Protein AF-A0A8S0FSQ8-F1 (afdb_monomer_lite)

pLDDT: mean 88.61, std 9.83, range [42.81, 98.69]

Radius of gyration: 20.68 Å; chains: 1; bounding box: 52×41×54 Å

Structure (mmCIF, N/CA/C/O backbone):
data_AF-A0A8S0FSQ8-F1
#
_entry.id   AF-A0A8S0FSQ8-F1
#
loop_
_atom_site.group_PDB
_atom_site.id
_atom_site.type_symbol
_atom_site.label_atom_id
_atom_site.label_alt_id
_atom_site.label_comp_id
_atom_site.label_asym_id
_atom_site.label_entity_id
_atom_site.label_seq_id
_atom_site.pdbx_PDB_ins_code
_atom_site.Cartn_x
_atom_site.Cartn_y
_atom_site.Cartn_z
_atom_site.occupancy
_atom_site.B_iso_or_equiv
_atom_site.auth_seq_id
_atom_site.auth_comp_id
_atom_site.auth_asym_id
_atom_site.auth_atom_id
_atom_site.pdbx_PDB_model_num
ATOM 1 N N . MET A 1 1 ? -12.978 -1.359 13.017 1.00 61.47 1 MET A N 1
ATOM 2 C CA . MET A 1 1 ? -14.209 -1.797 13.705 1.00 61.47 1 MET A CA 1
ATOM 3 C C . MET A 1 1 ? -14.918 -2.802 12.810 1.00 61.47 1 MET A C 1
ATOM 5 O O . MET A 1 1 ? -14.822 -2.648 11.598 1.00 61.47 1 MET A O 1
ATOM 9 N N . ASP A 1 2 ? -15.533 -3.845 13.366 1.00 64.69 2 ASP A N 1
ATOM 10 C CA . ASP A 1 2 ? -16.299 -4.835 12.592 1.00 64.69 2 ASP A CA 1
ATOM 11 C C . ASP A 1 2 ? -17.792 -4.536 12.757 1.00 64.69 2 ASP A C 1
ATOM 13 O O . ASP A 1 2 ? -18.343 -4.745 13.835 1.00 64.69 2 ASP A O 1
ATOM 17 N N . PHE A 1 3 ? -18.435 -4.017 11.708 1.00 67.62 3 PHE A N 1
ATOM 18 C CA . PHE A 1 3 ? -19.840 -3.588 11.748 1.00 67.62 3 PHE A CA 1
ATOM 19 C C . PHE A 1 3 ? -20.826 -4.738 11.987 1.00 67.62 3 PHE A C 1
ATOM 21 O O . PHE A 1 3 ? -21.965 -4.497 12.369 1.00 67.62 3 PHE A O 1
ATOM 28 N N . ARG A 1 4 ? -20.391 -5.994 11.832 1.00 71.56 4 ARG A N 1
ATOM 29 C CA . ARG A 1 4 ? -21.208 -7.178 12.142 1.00 71.56 4 ARG A CA 1
ATOM 30 C C . ARG A 1 4 ? -21.431 -7.382 13.644 1.00 71.56 4 ARG A C 1
ATOM 32 O O . ARG A 1 4 ? -22.202 -8.253 14.020 1.00 71.56 4 ARG A O 1
ATOM 39 N N . LYS A 1 5 ? -20.738 -6.618 14.495 1.00 75.06 5 LYS A N 1
ATOM 40 C CA . LYS A 1 5 ? -20.857 -6.677 15.959 1.00 75.06 5 LYS A CA 1
ATOM 41 C C . LYS A 1 5 ? -21.798 -5.623 16.552 1.00 75.06 5 LYS A C 1
ATOM 43 O O . LYS A 1 5 ? -21.905 -5.565 17.772 1.00 75.06 5 LYS A O 1
ATOM 48 N N . LEU A 1 6 ? -22.437 -4.795 15.721 1.00 82.06 6 LEU A N 1
ATOM 49 C CA . LEU A 1 6 ? -23.385 -3.785 16.193 1.00 82.06 6 LEU A CA 1
ATOM 50 C C . LEU A 1 6 ? -24.597 -4.438 16.863 1.00 82.06 6 LEU A C 1
ATOM 52 O O . LEU A 1 6 ? -25.083 -5.477 16.406 1.00 82.06 6 LEU A O 1
ATOM 56 N N . LYS A 1 7 ? -25.088 -3.818 17.934 1.00 85.50 7 LYS A N 1
ATOM 57 C CA . LYS A 1 7 ? -26.217 -4.311 18.733 1.00 85.50 7 LYS A CA 1
ATOM 58 C C . LYS A 1 7 ? -27.379 -3.322 18.712 1.00 85.50 7 LYS A C 1
ATOM 60 O O . LYS A 1 7 ? -27.218 -2.135 18.438 1.00 85.50 7 LYS A O 1
ATOM 65 N N . LYS A 1 8 ? -28.577 -3.820 19.037 1.00 85.44 8 LYS A N 1
ATOM 66 C CA . LYS A 1 8 ? -29.746 -2.968 19.291 1.00 85.44 8 LYS A CA 1
ATOM 67 C C . LYS A 1 8 ? -29.403 -1.987 20.421 1.00 85.44 8 LYS A C 1
ATOM 69 O O . LYS A 1 8 ? -29.014 -2.428 21.498 1.00 85.44 8 LYS A O 1
ATOM 74 N N . GLY A 1 9 ? -29.559 -0.688 20.162 1.00 85.38 9 GLY A N 1
ATOM 75 C CA . GLY A 1 9 ? -29.204 0.388 21.096 1.00 85.38 9 GLY A CA 1
ATOM 76 C C . GLY A 1 9 ? -27.879 1.092 20.791 1.00 85.38 9 GLY A C 1
ATOM 77 O O . GLY A 1 9 ? -27.610 2.125 21.395 1.00 85.38 9 GLY A O 1
ATOM 78 N N . ASP A 1 10 ? -27.078 0.593 19.844 1.00 91.50 10 ASP A N 1
ATOM 79 C CA . ASP A 1 10 ? -25.953 1.366 19.313 1.00 91.50 10 ASP A CA 1
ATOM 80 C C . ASP A 1 10 ? -26.479 2.575 18.519 1.00 91.50 10 ASP A C 1
ATOM 82 O O . ASP A 1 10 ? -27.411 2.458 17.719 1.00 91.50 10 ASP A O 1
ATOM 86 N N . GLU A 1 11 ? -25.864 3.741 18.716 1.00 93.44 11 GLU A N 1
ATOM 87 C CA . GLU A 1 11 ? -26.285 5.002 18.097 1.00 93.44 11 GLU A CA 1
ATOM 88 C C . GLU A 1 11 ? -25.230 5.499 17.118 1.00 93.44 11 GLU A C 1
ATOM 90 O O . GLU A 1 11 ? -24.033 5.445 17.401 1.00 93.44 11 GLU A O 1
ATOM 95 N N . PHE A 1 12 ? -25.643 6.079 15.995 1.00 92.62 12 PHE A N 1
ATOM 96 C CA . PHE A 1 12 ? -24.716 6.749 15.091 1.00 92.62 12 PHE A CA 1
ATOM 97 C C . PHE A 1 12 ? -25.237 8.117 14.656 1.00 92.62 12 PHE A C 1
ATOM 99 O O . PHE A 1 12 ? -26.436 8.335 14.520 1.00 92.62 12 PHE A O 1
ATOM 106 N N . ALA A 1 13 ? -24.308 9.036 14.420 1.00 94.62 13 ALA A N 1
ATOM 107 C CA . ALA A 1 13 ? -24.560 10.347 13.843 1.00 94.62 13 ALA A CA 1
ATOM 108 C C . ALA A 1 13 ? -23.622 10.554 12.653 1.00 94.62 13 ALA A C 1
ATOM 110 O O . ALA A 1 13 ? -22.450 10.173 12.709 1.00 94.62 13 ALA A O 1
ATOM 111 N N . VAL A 1 14 ? -24.133 11.152 11.578 1.00 93.81 14 VAL A N 1
ATOM 112 C CA . VAL A 1 14 ? -23.393 11.377 10.331 1.00 93.81 14 VAL A CA 1
ATOM 113 C C . VAL A 1 14 ? -23.500 12.847 9.956 1.00 93.81 14 VAL A C 1
ATOM 115 O O . VAL A 1 14 ? -24.601 13.379 9.844 1.00 93.81 14 VAL A O 1
ATOM 118 N N . LEU A 1 15 ? -22.358 13.487 9.728 1.00 94.25 15 LEU A N 1
ATOM 119 C CA . LEU A 1 15 ? -22.268 14.835 9.186 1.00 94.25 15 LEU A CA 1
ATOM 120 C C . LEU A 1 15 ? -21.919 14.750 7.700 1.00 94.25 15 LEU A C 1
ATOM 122 O O . LEU A 1 15 ? -20.893 14.176 7.330 1.00 94.25 15 LEU A O 1
ATOM 126 N N . MET A 1 16 ? -22.761 15.332 6.852 1.00 91.94 16 MET A N 1
ATOM 127 C CA . MET A 1 16 ? -22.609 15.335 5.397 1.00 91.94 16 MET A CA 1
ATOM 128 C C . MET A 1 16 ? -22.631 16.774 4.879 1.00 91.94 16 MET A C 1
ATOM 130 O O . MET A 1 16 ? -23.500 17.546 5.272 1.00 91.94 16 MET A O 1
ATOM 134 N N . SER A 1 17 ? -21.733 17.105 3.955 1.00 88.88 17 SER A N 1
ATOM 135 C CA . SER A 1 17 ? -21.880 18.263 3.073 1.00 88.88 17 SER A CA 1
ATOM 136 C C . SER A 1 17 ? -22.680 17.857 1.842 1.00 88.88 17 SER A C 1
ATOM 138 O O . SER A 1 17 ? -22.537 16.733 1.347 1.00 88.88 17 SER A O 1
ATOM 140 N N . ARG A 1 18 ? -23.512 18.763 1.338 1.00 84.56 18 ARG A N 1
ATOM 141 C CA . ARG A 1 18 ? -24.232 18.594 0.080 1.00 84.56 18 ARG A CA 1
ATOM 142 C C . ARG A 1 18 ? -24.139 19.892 -0.703 1.00 84.56 18 ARG A C 1
ATOM 144 O O . ARG A 1 18 ? -24.684 20.900 -0.268 1.00 84.56 18 ARG A O 1
ATOM 151 N N . GLU A 1 19 ? -23.492 19.837 -1.856 1.00 78.94 19 GLU A N 1
ATOM 152 C CA . GLU A 1 19 ? -23.474 20.950 -2.799 1.00 78.94 19 GLU A CA 1
ATOM 153 C C . GLU A 1 19 ? -24.689 20.852 -3.726 1.00 78.94 19 GLU A C 1
ATOM 155 O O . GLU A 1 19 ? -25.049 19.769 -4.211 1.00 78.94 19 GLU A O 1
ATOM 160 N N . MET A 1 20 ? -25.353 21.989 -3.923 1.00 71.94 20 MET A N 1
ATOM 161 C CA . MET A 1 20 ? -26.456 22.150 -4.864 1.00 71.94 20 MET A CA 1
ATOM 162 C C . MET A 1 20 ? -26.088 23.264 -5.841 1.00 71.94 20 MET A C 1
ATOM 164 O O . MET A 1 20 ? -25.766 24.369 -5.410 1.00 71.94 20 MET A O 1
ATOM 168 N N . LEU A 1 21 ? -26.155 22.970 -7.136 1.00 64.69 21 LEU A N 1
ATOM 169 C CA . LEU A 1 21 ? -26.023 23.935 -8.229 1.00 64.69 21 LEU A CA 1
ATOM 170 C C . LEU A 1 21 ? -27.334 23.903 -9.014 1.00 64.69 21 LEU A C 1
ATOM 172 O O . LEU A 1 21 ? -27.811 22.826 -9.372 1.00 64.69 21 LEU A O 1
ATOM 176 N N . ASP A 1 22 ? -27.960 25.066 -9.200 1.00 71.50 22 ASP A N 1
ATOM 177 C CA . ASP A 1 22 ? -29.234 25.230 -9.919 1.00 71.50 22 ASP A CA 1
ATOM 178 C C . ASP A 1 22 ? -30.340 24.250 -9.483 1.00 71.50 22 ASP A C 1
ATOM 180 O O . ASP A 1 22 ? -31.054 23.655 -10.291 1.00 71.50 22 ASP A O 1
ATOM 184 N N . GLY A 1 23 ? -30.455 24.018 -8.171 1.00 69.81 23 GLY A N 1
ATOM 185 C CA . GLY A 1 23 ? -31.455 23.112 -7.595 1.00 69.81 23 GLY A CA 1
ATOM 186 C C . GLY A 1 23 ? -31.203 21.617 -7.847 1.00 69.81 23 GLY A C 1
ATOM 187 O O . GLY A 1 23 ? -31.967 20.784 -7.352 1.00 69.81 23 GLY A O 1
ATOM 188 N N . LYS A 1 24 ? -30.128 21.242 -8.555 1.00 62.25 24 LYS A N 1
ATOM 189 C CA . LYS A 1 24 ? -29.711 19.848 -8.764 1.00 62.25 24 LYS A CA 1
ATOM 190 C C . LYS A 1 24 ? -28.614 19.449 -7.773 1.00 62.25 24 LYS A C 1
ATOM 192 O O . LYS A 1 24 ? -27.704 20.213 -7.458 1.00 62.25 24 LYS A O 1
ATOM 197 N N . ARG A 1 25 ? -28.722 18.223 -7.244 1.00 66.81 25 ARG A N 1
ATOM 198 C CA . ARG A 1 25 ? -27.722 17.629 -6.339 1.00 66.81 25 ARG A CA 1
ATOM 199 C C . ARG A 1 25 ? -26.535 17.124 -7.157 1.00 66.81 25 ARG A C 1
ATOM 201 O O . ARG A 1 25 ? -26.691 16.150 -7.883 1.00 66.81 25 ARG A O 1
ATOM 208 N N . GLU A 1 26 ? -25.373 17.738 -6.974 1.00 68.75 26 GLU A N 1
ATOM 209 C CA . GLU A 1 26 ? -24.130 17.377 -7.676 1.00 68.75 26 GLU A CA 1
ATOM 210 C C . GLU A 1 26 ? -23.272 16.415 -6.841 1.00 68.75 26 GLU A C 1
ATOM 212 O O . GLU A 1 26 ? -22.977 15.294 -7.258 1.00 68.75 26 GLU A O 1
ATOM 217 N N . GLN A 1 27 ? -22.923 16.805 -5.609 1.00 70.44 27 GLN A N 1
ATOM 218 C CA . GLN A 1 27 ? -22.044 16.012 -4.751 1.00 70.44 27 GLN A CA 1
ATOM 219 C C . GLN A 1 27 ? -22.487 16.024 -3.289 1.00 70.44 27 GLN A C 1
ATOM 221 O O . GLN A 1 27 ? -22.818 17.054 -2.708 1.00 70.44 27 GLN A O 1
ATOM 226 N N . SER A 1 28 ? -22.475 14.842 -2.669 1.00 80.50 28 SER A N 1
ATOM 227 C CA . SER A 1 28 ? -22.589 14.688 -1.218 1.00 80.50 28 SER A CA 1
ATOM 228 C C . SER A 1 28 ? -21.267 14.157 -0.674 1.00 80.50 28 SER A C 1
ATOM 230 O O . SER A 1 28 ? -20.773 13.132 -1.143 1.00 80.50 28 SER A O 1
ATOM 232 N N . GLN A 1 29 ? -20.696 14.839 0.315 1.00 87.25 29 GLN A N 1
ATOM 233 C CA . GLN A 1 29 ? -19.428 14.463 0.936 1.00 87.25 29 GLN A CA 1
ATOM 234 C C . GLN A 1 29 ? -19.635 14.135 2.412 1.00 87.25 29 GLN A C 1
ATOM 236 O O . GLN A 1 29 ? -20.248 14.900 3.148 1.00 87.25 29 GLN A O 1
ATOM 241 N N . LEU A 1 30 ? -19.092 13.006 2.860 1.00 88.75 30 LEU A N 1
ATOM 242 C CA . LEU A 1 30 ? -19.066 12.656 4.276 1.00 88.75 30 LEU A CA 1
ATOM 243 C C . LEU A 1 30 ? -18.013 13.504 4.995 1.00 88.75 30 LEU A C 1
ATOM 245 O O . LEU A 1 30 ? -16.827 13.405 4.682 1.00 88.75 30 LEU A O 1
ATOM 249 N N . LEU A 1 31 ? -18.447 14.315 5.956 1.00 93.69 31 LEU A N 1
ATOM 250 C CA . LEU A 1 31 ? -17.574 15.155 6.779 1.00 93.69 31 LEU A CA 1
ATOM 251 C C . LEU A 1 31 ? -17.224 14.481 8.101 1.00 93.69 31 LEU A C 1
ATOM 253 O O . LEU A 1 31 ? -16.100 14.606 8.579 1.00 93.69 31 LEU A O 1
ATOM 257 N N . GLY A 1 32 ? -18.157 13.729 8.684 1.00 93.38 32 GLY A N 1
ATOM 258 C CA . GLY A 1 32 ? -17.859 13.014 9.911 1.00 93.38 32 GLY A CA 1
ATOM 259 C C . GLY A 1 32 ? -18.875 11.957 10.308 1.00 93.38 32 GLY A C 1
ATOM 260 O O . GLY A 1 32 ? -20.016 11.961 9.855 1.00 93.38 32 GLY A O 1
ATOM 261 N N . VAL A 1 33 ? -18.445 11.041 11.169 1.00 94.31 33 VAL A N 1
ATOM 262 C CA . VAL A 1 33 ? -19.269 10.002 11.786 1.00 94.31 33 VAL A CA 1
ATOM 263 C C . VAL A 1 33 ? -18.938 9.932 13.269 1.00 94.31 33 VAL A C 1
ATOM 265 O O . VAL A 1 33 ? -17.765 9.891 13.643 1.00 94.31 33 VAL A O 1
ATOM 268 N N . ARG A 1 34 ? -19.970 9.855 14.105 1.00 93.44 34 ARG A N 1
ATOM 269 C CA . ARG A 1 34 ? -19.877 9.374 15.484 1.00 93.44 34 ARG A CA 1
ATOM 270 C C . ARG A 1 34 ? -20.645 8.065 15.575 1.00 93.44 34 ARG A C 1
ATOM 272 O O . ARG A 1 34 ? -21.782 8.007 15.124 1.00 93.44 34 ARG A O 1
ATOM 279 N N . LEU A 1 35 ? -20.059 7.046 16.182 1.00 90.62 35 LEU A N 1
ATOM 280 C CA . LEU A 1 35 ? -20.726 5.794 16.525 1.00 90.62 35 LEU A CA 1
ATOM 281 C C . LEU A 1 35 ? -20.540 5.543 18.017 1.00 90.62 35 LEU A C 1
ATOM 283 O O . LEU A 1 35 ? -19.408 5.468 18.480 1.00 90.62 35 LEU A O 1
ATOM 287 N N . ARG A 1 36 ? -21.635 5.392 18.750 1.00 89.94 36 ARG A N 1
ATOM 288 C CA . ARG A 1 36 ? -21.655 4.968 20.144 1.00 89.94 36 ARG A CA 1
ATOM 289 C C . ARG A 1 36 ? -22.035 3.496 20.185 1.00 89.94 36 ARG A C 1
ATOM 291 O O . ARG A 1 36 ? -23.134 3.135 19.778 1.00 89.94 36 ARG A O 1
ATOM 298 N N . SER A 1 37 ? -21.119 2.657 20.650 1.00 86.12 37 SER A N 1
ATOM 299 C CA . SER A 1 37 ? -21.339 1.216 20.785 1.00 86.12 37 SER A CA 1
ATOM 300 C C . SER A 1 37 ? -20.688 0.723 22.068 1.00 86.12 37 SER A C 1
ATOM 302 O O . SER A 1 37 ? -19.573 1.135 22.393 1.00 86.12 37 SER A O 1
ATOM 304 N N . GLU A 1 38 ? -21.409 -0.098 22.833 1.00 86.06 38 GLU A N 1
ATOM 305 C CA . GLU A 1 38 ? -20.955 -0.625 24.135 1.00 86.06 38 GLU A CA 1
ATOM 306 C C . GLU A 1 38 ? -20.466 0.481 25.102 1.00 86.06 38 GLU A C 1
ATOM 308 O O . GLU A 1 38 ? -19.466 0.336 25.799 1.00 86.06 38 GLU A O 1
ATOM 313 N N . GLY A 1 39 ? -21.150 1.633 25.111 1.00 83.38 39 GLY A N 1
ATOM 314 C CA . GLY A 1 39 ? -20.804 2.783 25.960 1.00 83.38 39 GLY A CA 1
ATOM 315 C C . GLY A 1 39 ? -19.579 3.586 25.503 1.00 83.38 39 GLY A C 1
ATOM 316 O O . GLY A 1 39 ? -19.206 4.552 26.169 1.00 83.38 39 GLY A O 1
ATOM 317 N N . LYS A 1 40 ? -18.971 3.236 24.364 1.00 83.50 40 LYS A N 1
ATOM 318 C CA . LYS A 1 40 ? -17.799 3.915 23.806 1.00 83.50 40 LYS A CA 1
ATOM 319 C C . LYS A 1 40 ? -18.140 4.666 22.525 1.00 83.50 40 LYS A C 1
ATOM 321 O O . LYS A 1 40 ? -18.759 4.114 21.618 1.00 83.50 40 LYS A O 1
ATOM 326 N N . ASP A 1 41 ? -17.662 5.905 22.433 1.00 87.50 41 ASP A N 1
ATOM 327 C CA . ASP A 1 41 ? -17.775 6.707 21.218 1.00 87.50 41 ASP A CA 1
ATOM 328 C C . ASP A 1 41 ? -16.556 6.507 20.302 1.00 87.50 41 ASP A C 1
ATOM 330 O O . ASP A 1 41 ? -15.397 6.618 20.715 1.00 87.50 41 ASP A O 1
ATOM 334 N N . TYR A 1 42 ? -16.835 6.263 19.028 1.00 85.69 42 TYR A N 1
ATOM 335 C CA . TYR A 1 42 ? -15.887 6.171 17.929 1.00 85.69 42 TYR A CA 1
ATOM 336 C C . TYR A 1 42 ? -16.146 7.323 16.964 1.00 85.69 42 TYR A C 1
ATOM 338 O O . TYR A 1 42 ? -17.276 7.525 16.522 1.00 85.69 42 TYR A O 1
ATOM 346 N N . TYR A 1 43 ? -15.093 8.059 16.619 1.00 89.75 43 TYR A N 1
ATOM 347 C CA . TYR A 1 43 ? -15.179 9.236 15.761 1.00 89.75 43 TYR A CA 1
ATOM 348 C C . TYR A 1 43 ? -14.407 9.006 14.473 1.00 89.75 43 TYR A C 1
ATOM 350 O O . TYR A 1 43 ? -13.299 8.475 14.510 1.00 89.75 43 TYR A O 1
ATOM 358 N N . ALA A 1 44 ? -14.982 9.444 13.360 1.00 90.69 44 ALA A N 1
ATOM 359 C CA . ALA A 1 44 ? -14.303 9.597 12.089 1.00 90.69 44 ALA A CA 1
ATOM 360 C C . ALA A 1 44 ? -14.561 10.993 11.552 1.00 90.69 44 ALA A C 1
ATOM 362 O O . ALA A 1 44 ? -15.676 11.274 11.141 1.00 90.69 44 ALA A O 1
ATOM 363 N N . ILE A 1 45 ? -13.551 11.855 11.546 1.00 93.69 45 ILE A N 1
ATOM 364 C CA . ILE A 1 45 ? -13.659 13.254 11.124 1.00 93.69 45 ILE A CA 1
ATOM 365 C C . ILE A 1 45 ? -12.774 13.446 9.896 1.00 93.69 45 ILE A C 1
ATOM 367 O O . ILE A 1 45 ? -11.590 13.107 9.937 1.00 93.69 45 ILE A O 1
ATOM 371 N N . ARG A 1 46 ? -13.346 13.937 8.795 1.00 90.56 46 ARG A N 1
ATOM 372 C CA . ARG A 1 46 ? -12.612 14.212 7.558 1.00 90.56 46 ARG A CA 1
ATOM 373 C C . ARG A 1 46 ? -11.790 15.491 7.718 1.00 90.56 46 ARG A C 1
ATOM 375 O O . ARG A 1 46 ? -12.354 16.532 8.035 1.00 90.56 46 ARG A O 1
ATOM 382 N N . ALA A 1 47 ? -10.484 15.415 7.478 1.00 90.38 47 ALA A N 1
ATOM 383 C CA . ALA A 1 47 ? -9.604 16.581 7.420 1.00 90.38 47 ALA A CA 1
ATOM 384 C C . ALA A 1 47 ? -9.476 17.123 5.985 1.00 90.38 47 ALA A C 1
ATOM 386 O O . ALA A 1 47 ? -9.937 16.501 5.023 1.00 90.38 47 ALA A O 1
ATOM 387 N N . GLU A 1 48 ? -8.804 18.265 5.841 1.00 88.81 48 GLU A N 1
ATOM 388 C CA . GLU A 1 48 ? -8.557 18.939 4.556 1.00 88.81 48 GLU A CA 1
ATOM 389 C C . GLU A 1 48 ? -7.779 18.070 3.557 1.00 88.81 48 GLU A C 1
ATOM 391 O O . GLU A 1 48 ? -8.016 18.131 2.353 1.00 88.81 48 GLU A O 1
ATOM 396 N N . ASP A 1 49 ? -6.912 17.180 4.051 1.00 82.81 49 ASP A N 1
ATOM 397 C CA . ASP A 1 49 ? -6.176 16.209 3.230 1.00 82.81 49 ASP A CA 1
ATOM 398 C C . ASP A 1 49 ? -7.056 15.065 2.681 1.00 82.81 49 ASP A C 1
ATOM 400 O O . ASP A 1 49 ? -6.565 14.141 2.023 1.00 82.81 49 ASP A O 1
ATOM 404 N N . GLY A 1 50 ? -8.358 15.101 2.977 1.00 82.50 50 GLY A N 1
ATOM 405 C CA . GLY A 1 50 ? -9.361 14.137 2.550 1.00 82.50 50 GLY A CA 1
ATOM 406 C C . GLY A 1 50 ? -9.391 12.838 3.358 1.00 82.50 50 GLY A C 1
ATOM 407 O O . GLY A 1 50 ? -10.218 11.974 3.045 1.00 82.50 50 GLY A O 1
ATOM 408 N N . LYS A 1 51 ? -8.534 12.667 4.374 1.00 82.62 51 LYS A N 1
ATOM 409 C CA . LYS A 1 51 ? -8.490 11.464 5.226 1.00 82.62 51 LYS A CA 1
ATOM 410 C C . LYS A 1 51 ? -9.339 11.631 6.483 1.00 82.62 51 LYS A C 1
ATOM 412 O O . LYS A 1 51 ? -9.719 12.734 6.852 1.00 82.62 51 LYS A O 1
ATOM 417 N N . PHE A 1 52 ? -9.625 10.508 7.144 1.00 84.31 52 PHE A N 1
ATOM 418 C CA . PHE A 1 52 ? -10.405 10.469 8.378 1.00 84.31 52 PHE A CA 1
ATOM 419 C C . PHE A 1 52 ? -9.527 10.215 9.604 1.00 84.31 52 PHE A C 1
ATOM 421 O O . PHE A 1 52 ? -8.701 9.294 9.611 1.00 84.31 52 PHE A O 1
ATOM 428 N N . TYR A 1 53 ? -9.779 10.989 10.651 1.00 86.06 53 TYR A N 1
ATOM 429 C CA . TYR A 1 53 ? -9.061 10.965 11.919 1.00 86.06 53 TYR A CA 1
ATOM 430 C C . TYR A 1 53 ? -10.038 10.768 13.079 1.00 86.06 53 TYR A C 1
ATOM 432 O O . TYR A 1 53 ? -11.227 11.077 12.966 1.00 86.06 53 TYR A O 1
ATOM 440 N N . ASP A 1 54 ? -9.550 10.214 14.182 1.00 86.94 54 ASP A N 1
ATOM 441 C CA . ASP A 1 54 ? -10.294 10.197 15.435 1.00 86.94 54 ASP A CA 1
ATOM 442 C C . ASP A 1 54 ? -10.259 11.573 16.126 1.00 86.94 54 ASP A C 1
ATOM 444 O O . ASP A 1 54 ? -9.632 12.524 15.655 1.00 86.94 54 ASP A O 1
ATOM 448 N N . ARG A 1 55 ? -10.926 11.675 17.280 1.00 88.12 55 ARG A N 1
ATOM 449 C CA . ARG A 1 55 ? -10.996 12.909 18.080 1.00 88.12 55 ARG A CA 1
ATOM 450 C C . ARG A 1 55 ? -9.642 13.425 18.589 1.00 88.12 55 ARG A C 1
ATOM 452 O O . ARG A 1 55 ? -9.577 14.560 19.039 1.00 88.12 55 ARG A O 1
ATOM 459 N N . ASN A 1 56 ? -8.599 12.596 18.559 1.00 85.00 56 ASN A N 1
ATOM 460 C CA . ASN A 1 56 ? -7.249 12.942 18.997 1.00 85.00 56 ASN A CA 1
ATOM 461 C C . ASN A 1 56 ? -6.332 13.267 17.804 1.00 85.00 56 ASN A C 1
ATOM 463 O O . ASN A 1 56 ? -5.125 13.403 17.983 1.00 85.00 56 ASN A O 1
ATOM 467 N N . GLY A 1 57 ? -6.871 13.331 16.581 1.00 81.31 57 GLY A N 1
ATOM 468 C CA . GLY A 1 57 ? -6.083 13.544 15.368 1.00 81.31 57 GLY A CA 1
ATOM 469 C C . GLY A 1 57 ? -5.308 12.305 14.910 1.00 81.31 57 GLY A C 1
ATOM 470 O O . GLY A 1 57 ? -4.422 12.411 14.064 1.00 81.31 57 GLY A O 1
ATOM 471 N N . THR A 1 58 ? -5.624 11.113 15.427 1.00 80.25 58 THR A N 1
ATOM 472 C CA . THR A 1 58 ? -5.002 9.862 14.973 1.00 80.25 58 THR A CA 1
ATOM 473 C C . THR A 1 58 ? -5.736 9.334 13.745 1.00 80.25 58 THR A C 1
ATOM 475 O O . THR A 1 58 ? -6.953 9.162 13.755 1.00 80.25 58 THR A O 1
ATOM 478 N N . GLY A 1 59 ? -5.003 9.056 12.664 1.00 77.81 59 GLY A N 1
ATOM 479 C CA . GLY A 1 59 ? -5.589 8.528 11.430 1.00 77.81 59 GLY A CA 1
ATOM 480 C C . GLY A 1 59 ? -6.298 7.187 11.650 1.00 77.81 59 GLY A C 1
ATOM 481 O O . GLY A 1 59 ? -5.729 6.258 12.222 1.00 77.81 59 GLY A O 1
ATOM 482 N N . LEU A 1 60 ? -7.536 7.064 11.164 1.00 71.56 60 LEU A N 1
ATOM 483 C CA . LEU A 1 60 ? -8.372 5.871 11.375 1.00 71.56 60 LEU A CA 1
ATOM 484 C C . LEU A 1 60 ? -7.995 4.679 10.497 1.00 71.56 60 LEU A C 1
ATOM 486 O O . LEU A 1 60 ? -8.242 3.524 10.852 1.00 71.56 60 LEU A O 1
ATOM 490 N N . ALA A 1 61 ? -7.390 4.943 9.340 1.00 63.19 61 ALA A N 1
ATOM 491 C CA . ALA A 1 61 ? -6.654 3.914 8.630 1.00 63.19 61 ALA A CA 1
ATOM 492 C C . ALA A 1 61 ? -5.367 3.671 9.418 1.00 63.19 61 ALA A C 1
ATOM 494 O O . ALA A 1 61 ? -4.575 4.600 9.569 1.00 63.19 61 ALA A O 1
ATOM 495 N N . LYS A 1 62 ? -5.130 2.442 9.903 1.00 64.56 62 LYS A N 1
ATOM 496 C CA . LYS A 1 62 ? -3.800 2.056 10.399 1.00 64.56 62 LYS A CA 1
ATOM 497 C C . LYS A 1 62 ? -2.783 2.489 9.342 1.00 64.56 62 LYS A C 1
ATOM 499 O O . LYS A 1 62 ? -2.805 1.959 8.233 1.00 64.56 62 LYS A O 1
ATOM 504 N N . GLY A 1 63 ? -1.980 3.504 9.666 1.00 70.19 63 GLY A N 1
ATOM 505 C CA . GLY A 1 63 ? -1.191 4.229 8.673 1.00 70.19 63 GLY A CA 1
ATOM 506 C C . GLY A 1 63 ? -0.318 3.294 7.842 1.00 70.19 63 GLY A C 1
ATOM 507 O O . GLY A 1 63 ? 0.216 2.307 8.364 1.00 70.19 63 GLY A O 1
ATOM 508 N N . PHE A 1 64 ? -0.184 3.606 6.553 1.00 84.44 64 PHE A N 1
ATOM 509 C CA . PHE A 1 64 ? 0.706 2.878 5.661 1.00 84.44 64 PHE A CA 1
ATOM 510 C C . PHE A 1 64 ? 2.161 3.002 6.131 1.00 84.44 64 PHE A C 1
ATOM 512 O O . PHE A 1 64 ? 2.589 4.065 6.580 1.00 84.44 64 PHE A O 1
ATOM 519 N N . LEU A 1 65 ? 2.942 1.931 5.998 1.00 84.50 65 LEU A N 1
ATOM 520 C CA . LEU A 1 65 ? 4.394 2.034 6.043 1.00 84.50 65 LEU A CA 1
ATOM 521 C C . LEU A 1 65 ? 4.853 2.899 4.870 1.00 84.50 65 LEU A C 1
ATOM 523 O O . LEU A 1 65 ? 4.404 2.719 3.739 1.00 84.50 65 LEU A O 1
ATOM 527 N N . ARG A 1 66 ? 5.787 3.813 5.135 1.00 87.56 66 ARG A N 1
ATOM 528 C CA . ARG A 1 66 ? 6.385 4.646 4.085 1.00 87.56 66 ARG A CA 1
ATOM 529 C C . ARG A 1 66 ? 7.287 3.840 3.147 1.00 87.56 66 ARG A C 1
ATOM 531 O O . ARG A 1 66 ? 7.416 4.194 1.982 1.00 87.56 66 ARG A O 1
ATOM 538 N N . PHE A 1 67 ? 7.886 2.762 3.652 1.00 90.75 67 PHE A N 1
ATOM 539 C CA . PHE A 1 67 ? 8.759 1.871 2.896 1.00 90.75 67 PHE A CA 1
ATOM 540 C C . PHE A 1 67 ? 8.194 0.445 2.894 1.00 90.75 67 PHE A C 1
ATOM 542 O O . PHE A 1 67 ? 7.712 -0.019 3.930 1.00 90.75 67 PHE A O 1
ATOM 549 N N . PRO A 1 68 ? 8.282 -0.281 1.765 1.00 94.94 68 PRO A N 1
ATOM 550 C CA . PRO A 1 68 ? 7.831 -1.667 1.659 1.00 94.94 68 PRO A CA 1
ATOM 551 C C . PRO A 1 68 ? 8.888 -2.674 2.147 1.00 94.94 68 PRO A C 1
ATOM 553 O O . PRO A 1 68 ? 8.854 -3.842 1.774 1.00 94.94 68 PRO A O 1
ATOM 556 N N . THR A 1 69 ? 9.859 -2.234 2.943 1.00 93.50 69 THR A N 1
ATOM 557 C CA . THR A 1 69 ? 11.007 -3.020 3.407 1.00 93.50 69 THR A CA 1
ATOM 558 C C . THR A 1 69 ? 11.307 -2.674 4.862 1.00 93.50 69 THR A C 1
ATOM 560 O O . THR A 1 69 ? 11.067 -1.552 5.300 1.00 93.50 69 THR A O 1
ATOM 563 N N . ALA A 1 70 ? 11.851 -3.630 5.621 1.00 86.19 70 ALA A N 1
ATOM 564 C CA . ALA A 1 70 ? 12.198 -3.405 7.029 1.00 86.19 70 ALA A CA 1
ATOM 565 C C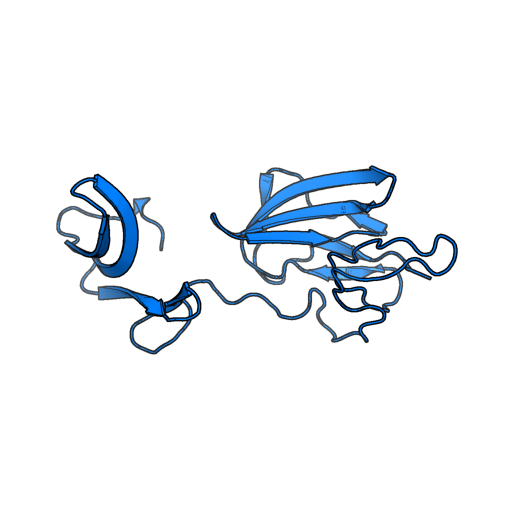 . ALA A 1 70 ? 13.345 -2.392 7.204 1.00 86.19 70 ALA A C 1
ATOM 567 O O . ALA A 1 70 ? 13.352 -1.616 8.153 1.00 86.19 70 ALA A O 1
ATOM 568 N N . LYS A 1 71 ? 14.306 -2.394 6.272 1.00 87.50 71 LYS A N 1
ATOM 569 C CA . LYS A 1 71 ? 15.366 -1.384 6.171 1.00 87.50 71 LYS A CA 1
ATOM 570 C C . LYS A 1 71 ? 14.987 -0.346 5.123 1.00 87.50 71 LYS A C 1
ATOM 572 O O . LYS A 1 71 ? 14.333 -0.680 4.136 1.00 87.50 71 LYS A O 1
ATOM 577 N N . GLN A 1 72 ? 15.430 0.890 5.313 1.00 89.31 72 GLN A N 1
ATOM 578 C CA . GLN A 1 72 ? 15.295 1.931 4.300 1.00 89.31 72 GLN A CA 1
ATOM 579 C C . GLN A 1 72 ? 16.397 1.761 3.253 1.00 89.31 72 GLN A C 1
ATOM 581 O O . GLN A 1 72 ? 17.580 1.861 3.565 1.00 89.31 72 GLN A O 1
ATOM 586 N N . PHE A 1 73 ? 15.997 1.475 2.018 1.00 90.31 73 PHE A N 1
ATOM 587 C CA . PHE A 1 73 ? 16.902 1.419 0.875 1.00 90.31 73 PHE A CA 1
ATOM 588 C C . PHE A 1 73 ? 16.873 2.738 0.110 1.00 90.31 73 PHE A C 1
ATOM 590 O O . PHE A 1 73 ? 15.862 3.447 0.105 1.00 90.31 73 PHE A O 1
ATOM 597 N N . ARG A 1 74 ? 17.982 3.053 -0.563 1.00 91.94 74 ARG A N 1
ATOM 598 C CA . ARG A 1 74 ? 18.092 4.245 -1.403 1.00 91.94 74 ARG A CA 1
ATOM 599 C C . ARG A 1 74 ? 17.069 4.182 -2.537 1.00 91.94 74 ARG A C 1
ATOM 601 O O . ARG A 1 74 ? 16.952 3.165 -3.221 1.00 91.94 74 ARG A O 1
ATOM 608 N N . ILE A 1 75 ? 16.385 5.296 -2.768 1.00 91.94 75 ILE A N 1
ATOM 609 C CA . ILE A 1 75 ? 15.543 5.477 -3.949 1.00 91.94 75 ILE A CA 1
ATOM 610 C C . ILE A 1 75 ? 16.464 5.683 -5.155 1.00 91.94 75 ILE A C 1
ATOM 612 O O . ILE A 1 75 ? 17.247 6.635 -5.189 1.00 91.94 75 ILE A O 1
ATOM 616 N N . SER A 1 76 ? 16.414 4.769 -6.121 1.00 91.06 76 SER A N 1
ATOM 617 C CA . SER A 1 76 ? 17.154 4.884 -7.382 1.00 91.06 76 SER A CA 1
ATOM 618 C C . SER A 1 76 ? 16.391 5.704 -8.416 1.00 91.06 76 SER A C 1
ATOM 620 O O . SER A 1 76 ? 17.021 6.403 -9.205 1.00 91.06 76 SER A O 1
ATOM 622 N N . SER A 1 77 ? 15.056 5.668 -8.384 1.00 88.44 77 SER A N 1
ATOM 623 C CA . SER A 1 77 ? 14.205 6.482 -9.252 1.00 88.44 77 SER A CA 1
ATOM 624 C C . SER A 1 77 ? 12.921 6.903 -8.546 1.00 88.44 77 SER A C 1
ATOM 626 O O . SER A 1 77 ? 12.213 6.083 -7.964 1.00 88.44 77 SER A O 1
ATOM 628 N N . ASN A 1 78 ? 12.607 8.195 -8.601 1.00 92.06 78 ASN A N 1
ATOM 629 C CA . ASN A 1 78 ? 11.394 8.753 -8.008 1.00 92.06 78 ASN A CA 1
ATOM 630 C C . ASN A 1 78 ? 10.193 8.639 -8.955 1.00 92.06 78 ASN A C 1
ATOM 632 O O . ASN A 1 78 ? 10.342 8.511 -10.173 1.00 92.06 78 ASN A O 1
ATOM 636 N N . PHE A 1 79 ? 8.994 8.770 -8.391 1.00 92.44 79 PHE A N 1
ATOM 637 C CA . PHE A 1 79 ? 7.778 8.988 -9.167 1.00 92.44 79 PHE A CA 1
ATOM 638 C C . PHE A 1 79 ? 7.928 10.251 -10.018 1.00 92.44 79 PHE A C 1
ATOM 640 O O . PHE A 1 79 ? 8.247 11.322 -9.501 1.00 92.44 79 PHE A O 1
ATOM 647 N N . ASN A 1 80 ? 7.699 10.130 -11.325 1.00 92.56 80 ASN A N 1
ATOM 648 C CA . ASN A 1 80 ? 7.808 11.250 -12.249 1.00 92.56 80 ASN A CA 1
ATOM 649 C C . ASN A 1 80 ? 6.817 11.080 -13.413 1.00 92.56 80 ASN A C 1
ATOM 651 O O . ASN A 1 80 ? 7.094 10.337 -14.363 1.00 92.56 80 ASN A O 1
ATOM 655 N N . PRO A 1 81 ? 5.673 11.787 -13.392 1.00 91.62 81 PRO A N 1
ATOM 656 C CA . PRO A 1 81 ? 4.664 11.678 -14.439 1.00 91.62 81 PRO A CA 1
ATOM 657 C C . PRO A 1 81 ? 5.119 12.290 -15.773 1.00 91.62 81 PRO A C 1
ATOM 659 O O . PRO A 1 81 ? 4.499 12.023 -16.797 1.00 91.62 81 PRO A O 1
ATOM 662 N N . ARG A 1 82 ? 6.201 13.077 -15.773 1.00 92.94 82 ARG A N 1
ATOM 663 C CA . ARG A 1 82 ? 6.772 13.756 -16.944 1.00 92.94 82 ARG A CA 1
ATOM 664 C C . ARG A 1 82 ? 8.158 13.219 -17.311 1.00 92.94 82 ARG A C 1
ATOM 666 O O . ARG A 1 82 ? 8.926 13.914 -17.964 1.00 92.94 82 ARG A O 1
ATOM 673 N N . ARG A 1 83 ? 8.509 12.000 -16.882 1.00 92.12 83 ARG A N 1
ATOM 674 C CA . ARG A 1 83 ? 9.803 11.393 -17.224 1.00 92.12 83 ARG A CA 1
ATOM 675 C C . ARG A 1 83 ? 9.933 11.278 -18.743 1.00 92.12 83 ARG A C 1
ATOM 677 O O . ARG A 1 83 ? 9.116 10.611 -19.372 1.00 92.12 83 ARG A O 1
ATOM 684 N N . THR A 1 84 ? 10.969 11.879 -19.311 1.00 91.56 84 THR A N 1
ATOM 685 C CA . THR A 1 84 ? 11.267 11.802 -20.745 1.00 91.56 84 THR A CA 1
ATOM 686 C C . THR A 1 84 ? 12.165 10.604 -21.026 1.00 91.56 84 THR A C 1
ATOM 688 O O . THR A 1 84 ? 13.133 10.363 -20.305 1.00 91.56 84 THR A O 1
ATOM 691 N N . ASN A 1 85 ? 11.838 9.828 -22.057 1.00 85.88 85 ASN A N 1
ATOM 692 C CA . ASN A 1 85 ? 12.712 8.768 -22.539 1.00 85.88 85 ASN A CA 1
ATOM 693 C C . ASN A 1 85 ? 13.866 9.403 -23.347 1.00 85.88 85 ASN A C 1
ATOM 695 O O . ASN A 1 85 ? 13.583 10.075 -24.339 1.00 85.88 85 ASN A O 1
ATOM 699 N N . PRO A 1 86 ? 15.139 9.190 -22.964 1.00 83.94 86 PRO A N 1
ATOM 700 C CA . PRO A 1 86 ? 16.275 9.875 -23.585 1.00 83.94 86 PRO A CA 1
ATOM 701 C C . PRO A 1 86 ? 16.537 9.436 -25.031 1.00 83.94 86 PRO A C 1
ATOM 703 O O . PRO A 1 86 ? 17.143 10.181 -25.786 1.00 83.94 86 PRO A O 1
ATOM 706 N N . VAL A 1 87 ? 16.063 8.251 -25.429 1.00 87.81 87 VAL A N 1
ATOM 707 C CA . VAL A 1 87 ? 16.251 7.710 -26.783 1.00 87.81 87 VAL A CA 1
ATOM 708 C C . VAL A 1 87 ? 15.182 8.235 -27.740 1.00 87.81 87 VAL A C 1
ATOM 710 O O . VAL A 1 87 ? 15.475 8.588 -28.873 1.00 87.81 87 VAL A O 1
ATOM 713 N N . THR A 1 88 ? 13.924 8.284 -27.294 1.00 89.81 88 THR A N 1
ATOM 714 C CA . THR A 1 88 ? 12.784 8.636 -28.168 1.00 89.81 88 THR A CA 1
ATOM 715 C C . THR A 1 88 ? 12.318 10.084 -28.025 1.00 89.81 88 THR A C 1
ATOM 717 O O . THR A 1 88 ? 11.468 10.522 -28.797 1.00 89.81 88 THR A O 1
ATOM 720 N N . GLY A 1 89 ? 12.787 10.810 -27.005 1.00 89.75 89 GLY A N 1
ATOM 721 C CA . GLY A 1 89 ? 12.353 12.175 -26.681 1.00 89.75 89 GLY A CA 1
ATOM 722 C C . GLY A 1 89 ? 10.907 12.290 -26.178 1.00 89.75 89 GLY A C 1
ATOM 723 O O . GLY A 1 89 ? 10.454 13.379 -25.836 1.00 89.75 89 GLY A O 1
ATOM 724 N N . ARG A 1 90 ? 10.157 11.183 -26.106 1.00 92.75 90 ARG A N 1
ATOM 725 C CA . ARG A 1 90 ? 8.744 11.169 -25.698 1.00 92.75 90 ARG A CA 1
ATOM 726 C C . ARG A 1 90 ? 8.596 11.003 -24.188 1.00 92.75 90 ARG A C 1
ATOM 728 O O . ARG A 1 90 ? 9.408 10.345 -23.532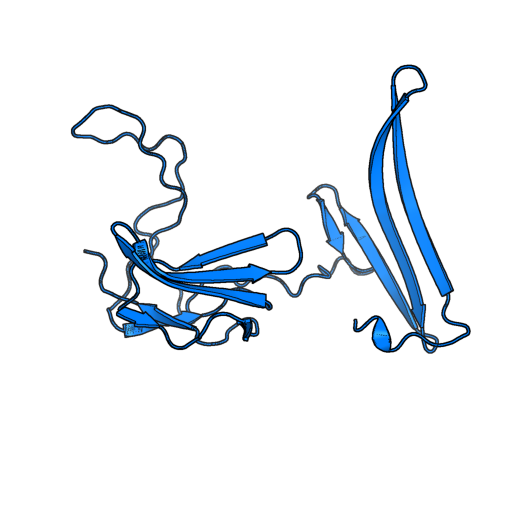 1.00 92.75 90 ARG A O 1
ATOM 735 N N . VAL A 1 91 ? 7.516 11.556 -23.632 1.00 91.38 91 VAL A N 1
ATOM 736 C CA . VAL A 1 91 ? 7.161 11.363 -22.220 1.00 91.38 91 VAL A CA 1
ATOM 737 C C . VAL A 1 91 ? 6.743 9.909 -21.987 1.00 91.38 91 VAL A C 1
ATOM 739 O O . VAL A 1 91 ? 5.780 9.417 -22.570 1.00 91.38 91 VAL A O 1
ATOM 742 N N . ALA A 1 92 ? 7.466 9.235 -21.097 1.00 89.06 92 ALA A N 1
ATOM 743 C CA . ALA A 1 92 ? 7.236 7.873 -20.633 1.00 89.06 92 ALA A CA 1
ATOM 744 C C . ALA A 1 92 ? 7.123 7.875 -19.092 1.00 89.06 92 ALA A C 1
ATOM 746 O O . ALA A 1 92 ? 8.126 7.641 -18.400 1.00 89.06 92 ALA A O 1
ATOM 747 N N . PRO A 1 93 ? 5.918 8.145 -18.542 1.00 92.00 93 PRO A N 1
ATOM 748 C CA . PRO A 1 93 ? 5.703 8.392 -17.117 1.00 92.00 93 PRO A CA 1
ATOM 749 C C . PRO A 1 93 ? 6.221 7.267 -16.218 1.00 92.00 93 PRO A C 1
ATOM 751 O O . PRO A 1 93 ? 5.902 6.096 -16.431 1.00 92.00 93 PRO A O 1
ATOM 754 N N . HIS A 1 94 ? 6.940 7.624 -15.154 1.00 92.81 94 HIS A N 1
ATOM 755 C CA . HIS A 1 94 ? 7.284 6.699 -14.082 1.00 92.81 94 HIS A CA 1
ATOM 756 C C . HIS A 1 94 ? 6.233 6.777 -12.971 1.00 92.81 94 HIS A C 1
ATOM 758 O O . HIS A 1 94 ? 6.187 7.741 -12.208 1.00 92.81 94 HIS A O 1
ATOM 764 N N . ARG A 1 95 ? 5.354 5.770 -12.911 1.00 92.62 95 ARG A N 1
ATOM 765 C CA . ARG A 1 95 ? 4.201 5.720 -11.991 1.00 92.62 95 ARG A CA 1
ATOM 766 C C . ARG A 1 95 ? 4.490 4.967 -10.686 1.00 92.62 95 ARG A C 1
ATOM 768 O O . ARG A 1 95 ? 3.565 4.466 -10.051 1.00 92.62 95 ARG A O 1
ATOM 775 N N . GLY A 1 96 ? 5.761 4.862 -10.314 1.00 92.44 96 GLY A N 1
ATOM 776 C CA . GLY A 1 96 ? 6.228 4.141 -9.135 1.00 92.44 96 GLY A CA 1
ATOM 777 C C . GLY A 1 96 ? 7.448 4.806 -8.511 1.00 92.44 96 GLY A C 1
ATOM 778 O O . GLY A 1 96 ? 7.832 5.906 -8.898 1.00 92.44 96 GLY A O 1
ATOM 779 N N . VAL A 1 97 ? 8.030 4.131 -7.528 1.00 93.50 97 VAL A N 1
ATOM 780 C CA . VAL A 1 97 ? 9.306 4.495 -6.909 1.00 93.50 97 VAL A CA 1
ATOM 781 C C . VAL A 1 97 ? 10.176 3.250 -6.937 1.00 93.50 97 VAL A C 1
ATOM 783 O O . VAL A 1 97 ? 9.737 2.193 -6.479 1.00 93.50 97 VAL A O 1
ATOM 786 N N . ASP A 1 98 ? 11.391 3.393 -7.452 1.00 94.19 98 ASP A N 1
ATOM 787 C CA . ASP A 1 98 ? 12.357 2.306 -7.542 1.00 94.19 98 ASP A CA 1
ATOM 788 C C . ASP A 1 98 ? 13.332 2.386 -6.373 1.00 94.19 98 ASP A C 1
ATOM 790 O O . ASP A 1 98 ? 13.871 3.449 -6.049 1.00 94.19 98 ASP A O 1
ATOM 794 N N . PHE A 1 99 ? 13.563 1.241 -5.742 1.00 92.88 99 PHE A N 1
ATOM 795 C CA . PHE A 1 99 ? 14.450 1.106 -4.596 1.00 92.88 99 PHE A CA 1
ATOM 796 C C . PHE A 1 99 ? 15.617 0.193 -4.969 1.00 92.88 99 PHE A C 1
ATOM 798 O O . PHE A 1 99 ? 15.409 -0.958 -5.356 1.00 92.88 99 PHE A O 1
ATOM 805 N N . ALA A 1 100 ? 16.844 0.686 -4.805 1.00 92.06 100 ALA A N 1
ATOM 806 C CA . ALA A 1 100 ? 18.048 -0.110 -5.009 1.00 92.06 100 ALA A CA 1
ATOM 807 C C . ALA A 1 100 ? 18.270 -1.023 -3.796 1.00 92.06 100 ALA A C 1
ATOM 809 O O . ALA A 1 100 ? 18.640 -0.554 -2.718 1.00 92.06 100 ALA A O 1
ATOM 810 N N . MET A 1 101 ? 18.035 -2.326 -3.965 1.00 91.19 101 MET A N 1
ATOM 811 C CA . MET A 1 101 ? 18.163 -3.313 -2.891 1.00 91.19 101 MET A CA 1
ATOM 812 C C . MET A 1 101 ? 18.762 -4.636 -3.389 1.00 91.19 101 MET A C 1
ATOM 814 O O . MET A 1 101 ? 18.586 -4.981 -4.559 1.00 91.19 101 MET A O 1
ATOM 818 N N . PRO A 1 102 ? 19.423 -5.418 -2.513 1.00 93.50 102 PRO A N 1
ATO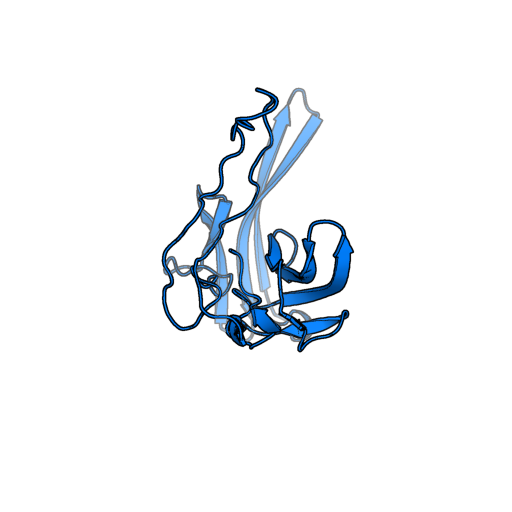M 819 C CA . PRO A 1 102 ? 19.899 -6.749 -2.866 1.00 93.50 102 PRO A CA 1
ATOM 820 C C . PRO A 1 102 ? 18.756 -7.670 -3.299 1.00 93.50 102 PRO A C 1
ATOM 822 O O . PRO A 1 102 ? 17.647 -7.617 -2.754 1.00 93.50 102 PRO A O 1
ATOM 825 N N . GLN A 1 103 ? 19.039 -8.565 -4.241 1.00 94.50 103 GLN A N 1
ATOM 826 C CA . GLN A 1 103 ? 18.108 -9.621 -4.621 1.00 94.50 103 GLN A CA 1
ATOM 827 C C . GLN A 1 103 ? 17.741 -10.492 -3.412 1.00 94.50 103 GLN A C 1
ATOM 829 O O . GLN A 1 103 ? 18.591 -10.856 -2.604 1.00 94.50 103 GLN A O 1
ATOM 834 N N . GLY A 1 104 ? 16.475 -10.894 -3.320 1.00 95.19 104 GLY A N 1
ATOM 835 C CA . GLY A 1 104 ? 15.984 -11.717 -2.217 1.00 95.19 104 GLY A CA 1
ATOM 836 C C . GLY A 1 104 ? 15.580 -10.917 -0.979 1.00 95.19 104 GLY A C 1
ATOM 837 O O . GLY A 1 104 ? 15.150 -11.519 0.004 1.00 95.19 104 GLY A O 1
ATOM 838 N N . THR A 1 105 ? 15.669 -9.585 -1.022 1.00 96.38 105 THR A N 1
ATOM 839 C CA . THR A 1 105 ? 15.213 -8.727 0.074 1.00 96.38 105 THR A CA 1
ATOM 840 C C . THR A 1 105 ? 13.712 -8.940 0.305 1.00 96.38 105 THR A C 1
ATOM 842 O O . THR A 1 105 ? 12.929 -8.906 -0.649 1.00 96.38 105 THR A O 1
ATOM 845 N N . PRO A 1 106 ? 13.281 -9.163 1.558 1.00 97.50 106 PRO A N 1
ATOM 846 C CA . PRO A 1 106 ? 11.869 -9.239 1.907 1.00 97.50 106 PRO A CA 1
ATOM 847 C C . PRO A 1 106 ? 11.089 -7.980 1.528 1.00 97.50 106 PRO A C 1
ATOM 849 O O . PRO A 1 106 ? 11.409 -6.887 1.995 1.00 97.50 106 PRO A O 1
ATOM 852 N N . VAL A 1 107 ? 10.024 -8.162 0.749 1.00 98.06 107 VAL A N 1
ATOM 853 C CA . VAL A 1 107 ? 9.053 -7.113 0.419 1.00 98.06 107 VAL A CA 1
ATOM 854 C C . VAL A 1 107 ? 7.826 -7.283 1.306 1.00 98.06 107 VAL A C 1
ATOM 856 O O . VAL A 1 107 ? 7.297 -8.392 1.439 1.00 98.06 107 VAL A O 1
ATOM 859 N N . LEU A 1 108 ? 7.392 -6.187 1.919 1.00 98.00 108 LEU A N 1
ATOM 860 C CA . LEU A 1 108 ? 6.337 -6.136 2.923 1.00 98.00 108 LEU A CA 1
ATOM 861 C C . LEU A 1 108 ? 5.093 -5.415 2.394 1.00 98.00 108 LEU A C 1
ATOM 863 O O . LEU A 1 108 ? 5.191 -4.434 1.649 1.00 98.00 108 LEU A O 1
ATOM 867 N N . SER A 1 109 ? 3.915 -5.851 2.844 1.00 97.44 109 SER A N 1
ATOM 868 C CA . SER A 1 109 ? 2.689 -5.080 2.646 1.00 97.44 109 SER A CA 1
ATOM 869 C C . SER A 1 109 ? 2.778 -3.767 3.420 1.00 97.44 109 SER A C 1
ATOM 871 O O . SER A 1 109 ? 3.002 -3.763 4.633 1.00 97.44 109 SER A O 1
ATOM 873 N N . VAL A 1 110 ? 2.561 -2.637 2.745 1.00 95.69 110 VAL A N 1
ATOM 874 C CA . VAL A 1 110 ? 2.613 -1.325 3.406 1.00 95.69 110 VAL A CA 1
ATOM 875 C C . VAL A 1 110 ? 1.373 -1.060 4.253 1.00 95.69 110 VAL A C 1
ATOM 877 O O . VAL A 1 110 ? 1.390 -0.158 5.076 1.00 95.69 110 VAL A O 1
ATOM 880 N N . GLY A 1 111 ? 0.304 -1.842 4.111 1.00 93.19 111 GLY A N 1
ATOM 881 C CA . GLY A 1 111 ? -0.926 -1.675 4.883 1.00 93.19 111 GLY A CA 1
ATOM 882 C C . GLY A 1 111 ? -1.737 -2.962 4.979 1.00 93.19 111 GLY A C 1
ATOM 883 O O . GLY A 1 111 ? -1.473 -3.930 4.268 1.00 93.19 111 GLY A O 1
ATOM 884 N N . ASP A 1 112 ? -2.751 -2.963 5.840 1.00 92.06 112 ASP A N 1
ATOM 885 C CA . ASP A 1 112 ? -3.738 -4.045 5.885 1.00 92.06 112 ASP A CA 1
ATOM 886 C C . ASP A 1 112 ? -4.514 -4.073 4.557 1.00 92.06 112 ASP A C 1
ATOM 888 O O . ASP A 1 112 ? -4.854 -3.020 4.005 1.00 92.06 112 ASP A O 1
ATOM 892 N N . GLY A 1 113 ? -4.793 -5.252 4.008 1.00 94.94 113 GLY A N 1
ATOM 893 C CA . GLY A 1 113 ? -5.447 -5.343 2.707 1.00 94.94 113 GLY A CA 1
ATOM 894 C C . GLY A 1 113 ? -5.731 -6.756 2.225 1.00 94.94 113 GLY A C 1
ATOM 895 O O . GLY A 1 113 ? -5.646 -7.737 2.962 1.00 94.94 113 GLY A O 1
ATOM 896 N N . GLU A 1 114 ? -6.100 -6.837 0.954 1.00 97.94 114 GLU A N 1
ATOM 897 C CA . GLU A 1 114 ? -6.369 -8.082 0.244 1.00 97.94 114 GLU A CA 1
ATOM 898 C C . GLU A 1 114 ? -5.552 -8.128 -1.042 1.00 97.94 114 GLU A C 1
ATOM 900 O O . GLU A 1 114 ? -5.546 -7.171 -1.822 1.00 97.94 114 GLU A O 1
ATOM 905 N N . VAL A 1 115 ? -4.868 -9.245 -1.261 1.00 98.69 115 VAL A N 1
ATOM 906 C CA . VAL A 1 115 ? -4.117 -9.500 -2.487 1.00 98.69 115 VAL A CA 1
ATOM 907 C C . VAL A 1 115 ? -5.111 -9.663 -3.632 1.00 98.69 115 VAL A C 1
ATOM 909 O O . VAL A 1 115 ? -5.866 -10.628 -3.675 1.00 98.69 115 VAL A O 1
ATOM 912 N N . VAL A 1 116 ? -5.110 -8.725 -4.575 1.00 98.50 116 VAL A N 1
ATOM 913 C CA . VAL A 1 116 ? -5.987 -8.766 -5.757 1.00 98.50 116 VAL A CA 1
ATOM 914 C C . VAL A 1 116 ? -5.274 -9.329 -6.979 1.00 98.50 116 VAL A C 1
ATOM 916 O O . VAL A 1 116 ? -5.916 -9.861 -7.879 1.00 98.50 116 VAL A O 1
ATOM 919 N N . VAL A 1 117 ? -3.940 -9.246 -7.014 1.00 98.19 117 VAL A N 1
ATOM 920 C CA . VAL A 1 117 ? -3.123 -9.851 -8.068 1.00 98.19 117 VAL A CA 1
ATOM 921 C C . VAL A 1 117 ? -1.845 -10.429 -7.478 1.00 98.19 117 VAL A C 1
ATOM 923 O O . VAL A 1 117 ? -1.211 -9.797 -6.639 1.00 98.19 117 VAL A O 1
ATOM 926 N N . ALA A 1 118 ? -1.456 -11.606 -7.958 1.00 98.38 118 ALA A N 1
ATOM 927 C CA . ALA A 1 118 ? -0.185 -12.258 -7.672 1.00 98.38 118 ALA A CA 1
ATOM 928 C C . ALA A 1 118 ? 0.164 -13.159 -8.866 1.00 98.38 118 ALA A C 1
ATOM 930 O O . ALA A 1 118 ? -0.317 -14.287 -8.954 1.00 98.38 118 ALA A O 1
ATOM 931 N N . LYS A 1 119 ? 0.912 -12.630 -9.842 1.00 97.62 119 LYS A N 1
ATOM 932 C CA . LYS A 1 119 ? 1.269 -13.355 -11.077 1.00 97.62 119 LYS A CA 1
ATOM 933 C C . LYS A 1 119 ? 2.493 -12.756 -11.766 1.00 97.62 119 LYS A C 1
ATOM 935 O O . LYS A 1 119 ? 2.974 -11.693 -11.380 1.00 97.62 119 LYS A O 1
ATOM 940 N N . ARG A 1 120 ? 2.973 -13.419 -12.820 1.00 96.19 120 ARG A N 1
ATOM 941 C CA . ARG A 1 120 ? 3.934 -12.850 -13.774 1.00 96.19 120 ARG A CA 1
ATOM 942 C C . ARG A 1 120 ? 3.190 -12.096 -14.880 1.00 96.19 120 ARG A C 1
ATOM 944 O O . ARG A 1 120 ? 2.155 -12.557 -15.354 1.00 96.19 120 ARG A O 1
ATOM 951 N N . SER A 1 121 ? 3.701 -10.939 -15.279 1.00 92.38 121 SER A N 1
ATOM 952 C CA . SER A 1 121 ? 3.241 -10.158 -16.435 1.00 92.38 121 SER A CA 1
ATOM 953 C C . SER A 1 121 ? 4.451 -9.558 -17.142 1.00 92.38 121 SER A C 1
ATOM 955 O O . SER A 1 121 ? 5.468 -9.363 -16.488 1.00 92.38 121 SER A O 1
ATOM 957 N N . GLY A 1 122 ? 4.343 -9.271 -18.444 1.00 90.94 122 GLY A N 1
ATOM 958 C CA . GLY A 1 122 ? 5.452 -8.856 -19.314 1.00 90.94 122 GLY A CA 1
ATOM 959 C C . GLY A 1 122 ? 6.379 -7.812 -18.684 1.00 90.94 122 GLY A C 1
ATOM 960 O O . GLY A 1 122 ? 7.376 -8.162 -18.061 1.00 90.94 122 GLY A O 1
ATOM 961 N N . ALA A 1 123 ? 6.034 -6.530 -18.806 1.00 86.38 123 ALA A N 1
ATOM 962 C CA . ALA A 1 123 ? 6.887 -5.443 -18.316 1.00 86.38 123 ALA A CA 1
ATOM 963 C C . ALA A 1 123 ? 7.055 -5.411 -16.782 1.00 86.38 123 ALA A C 1
ATOM 965 O O . ALA A 1 123 ? 8.039 -4.877 -16.289 1.00 86.38 123 ALA A O 1
ATOM 966 N N . ALA A 1 124 ? 6.116 -5.979 -16.017 1.00 90.06 124 ALA A N 1
ATOM 967 C CA . ALA A 1 124 ? 6.140 -5.931 -14.551 1.00 90.06 124 ALA A CA 1
ATOM 968 C C . ALA A 1 124 ? 6.944 -7.074 -13.899 1.00 90.06 124 ALA A C 1
ATOM 970 O O . ALA A 1 124 ? 7.168 -7.050 -12.688 1.00 90.06 124 ALA A O 1
ATOM 971 N N . GLY A 1 125 ? 7.335 -8.100 -14.663 1.00 94.06 125 GLY A N 1
ATOM 972 C CA . GLY A 1 125 ? 7.873 -9.342 -14.112 1.00 94.06 125 GLY A CA 1
ATOM 973 C C . GLY A 1 125 ? 6.872 -10.043 -13.186 1.00 94.06 125 GLY A C 1
ATOM 974 O O . GLY A 1 125 ? 5.655 -9.974 -13.390 1.00 94.06 125 GLY A O 1
ATOM 975 N N . TYR A 1 126 ? 7.364 -10.735 -12.155 1.00 96.69 126 TYR A N 1
ATOM 976 C CA . TYR A 1 126 ? 6.494 -11.150 -11.054 1.00 96.69 126 TYR A CA 1
ATOM 977 C C . TYR A 1 126 ? 6.049 -9.920 -10.276 1.00 96.69 126 TYR A C 1
ATOM 979 O O . TYR A 1 126 ? 6.877 -9.102 -9.871 1.00 96.69 126 TYR A O 1
ATOM 987 N N . TYR A 1 127 ? 4.745 -9.807 -10.044 1.00 97.56 127 TYR A N 1
ATOM 988 C CA . TYR A 1 127 ? 4.197 -8.685 -9.309 1.00 97.56 127 TYR A CA 1
ATOM 989 C C . TYR A 1 127 ? 3.023 -9.081 -8.420 1.00 97.56 127 TYR A C 1
ATOM 991 O O . TYR A 1 127 ? 2.285 -10.036 -8.688 1.00 97.56 127 TYR A O 1
ATOM 999 N N . VAL A 1 128 ? 2.858 -8.301 -7.357 1.00 98.69 128 VAL A N 1
ATOM 1000 C CA . VAL A 1 128 ? 1.750 -8.391 -6.407 1.00 98.69 128 VAL A CA 1
ATOM 1001 C C . VAL A 1 128 ? 1.019 -7.054 -6.390 1.00 98.69 128 VAL A C 1
ATOM 1003 O O . VAL A 1 128 ? 1.652 -5.999 -6.423 1.00 98.69 128 VAL A O 1
ATOM 1006 N N . ALA A 1 129 ? -0.310 -7.081 -6.341 1.00 98.38 129 ALA A N 1
ATOM 1007 C CA . ALA A 1 129 ? -1.126 -5.899 -6.094 1.00 98.38 129 ALA A CA 1
ATOM 1008 C C . ALA A 1 129 ? -2.051 -6.140 -4.903 1.00 98.38 129 ALA A C 1
ATOM 1010 O O . ALA A 1 129 ? -2.714 -7.179 -4.834 1.00 98.38 129 ALA A O 1
ATOM 1011 N N . ILE A 1 130 ? -2.102 -5.178 -3.985 1.00 98.44 130 ILE A N 1
ATOM 1012 C CA . ILE A 1 130 ? -2.882 -5.265 -2.748 1.00 98.44 130 ILE A CA 1
ATOM 1013 C C . ILE A 1 130 ? -3.857 -4.101 -2.710 1.00 98.44 130 ILE A C 1
ATOM 1015 O O . ILE A 1 130 ? -3.459 -2.942 -2.827 1.00 98.44 130 ILE A O 1
ATOM 1019 N N . ARG A 1 131 ? -5.140 -4.415 -2.541 1.00 97.06 131 ARG A N 1
ATOM 1020 C CA . ARG A 1 131 ? -6.200 -3.431 -2.331 1.00 97.06 131 ARG A CA 1
ATOM 1021 C C . ARG A 1 131 ? -6.337 -3.149 -0.838 1.00 97.06 131 ARG A C 1
ATOM 1023 O O . ARG A 1 131 ? -6.489 -4.075 -0.039 1.00 97.06 131 ARG A O 1
ATOM 1030 N N . HIS A 1 132 ? -6.332 -1.872 -0.479 1.00 91.75 132 HIS A N 1
ATOM 1031 C CA . HIS A 1 132 ? -6.435 -1.382 0.891 1.00 91.75 132 HIS A CA 1
ATOM 1032 C C . HIS A 1 132 ? -7.719 -0.560 1.043 1.00 91.75 132 HIS A C 1
ATOM 1034 O O . HIS A 1 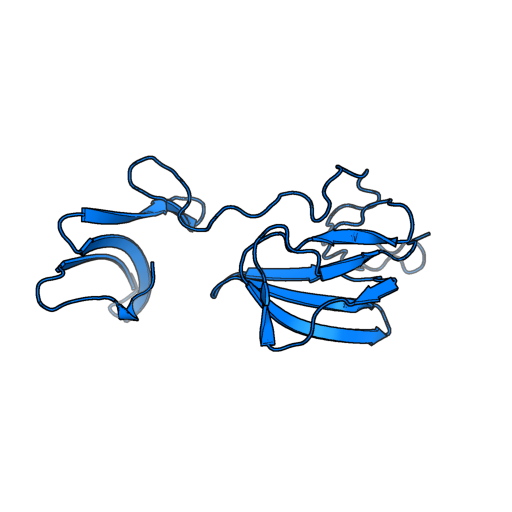132 ? -7.802 0.597 0.622 1.00 91.75 132 HIS A O 1
ATOM 1040 N N . GLY A 1 133 ? -8.750 -1.179 1.620 1.00 83.44 133 GLY A N 1
ATOM 1041 C CA . GLY A 1 133 ? -10.078 -0.573 1.692 1.00 83.44 133 GLY A CA 1
ATOM 1042 C C . GLY A 1 133 ? -10.658 -0.297 0.299 1.00 83.44 133 GLY A C 1
ATOM 1043 O O . GLY A 1 133 ? -10.486 -1.097 -0.620 1.00 83.44 133 GLY A O 1
ATOM 1044 N N . ARG A 1 134 ? -11.366 0.829 0.152 1.00 75.75 134 ARG A N 1
ATOM 1045 C CA . ARG A 1 134 ? -12.035 1.210 -1.107 1.00 75.75 134 ARG A CA 1
ATOM 1046 C C . ARG A 1 134 ? -11.193 2.125 -2.002 1.00 75.75 134 ARG A C 1
ATOM 1048 O O . ARG A 1 134 ? -11.447 2.171 -3.197 1.00 75.75 134 ARG A O 1
ATOM 1055 N N . SER A 1 135 ? -10.209 2.826 -1.439 1.00 81.00 135 SER A N 1
ATOM 1056 C CA . SER A 1 135 ? -9.583 3.977 -2.108 1.00 81.00 135 SER A CA 1
ATOM 1057 C C . SER A 1 135 ? -8.155 3.734 -2.590 1.00 81.00 135 SER A C 1
ATOM 1059 O O . SER A 1 135 ? -7.692 4.447 -3.473 1.00 81.00 135 SER A O 1
ATOM 1061 N N . TYR A 1 136 ? -7.441 2.749 -2.035 1.00 88.25 136 TYR A N 1
ATOM 1062 C CA . TYR A 1 136 ? -6.006 2.596 -2.284 1.00 88.25 136 TYR A CA 1
ATOM 1063 C C . TYR A 1 136 ? -5.652 1.211 -2.815 1.00 88.25 136 TYR A C 1
ATOM 1065 O O . TYR A 1 136 ? -6.215 0.193 -2.413 1.00 88.25 136 TYR A O 1
ATOM 1073 N N . THR A 1 137 ? -4.677 1.168 -3.719 1.00 95.94 137 THR A N 1
ATOM 1074 C CA . THR A 1 137 ? -4.043 -0.066 -4.189 1.00 95.94 137 THR A CA 1
ATOM 1075 C C . THR A 1 137 ? -2.545 0.161 -4.293 1.00 95.94 137 THR A C 1
ATOM 1077 O O . THR A 1 137 ? -2.113 1.148 -4.885 1.00 95.94 137 THR A O 1
ATOM 1080 N N . THR A 1 138 ? -1.754 -0.758 -3.750 1.00 97.38 138 THR A N 1
ATOM 1081 C CA . THR A 1 138 ? -0.299 -0.778 -3.926 1.00 97.38 138 THR A CA 1
ATOM 1082 C C . THR A 1 138 ? 0.101 -1.873 -4.905 1.00 97.38 138 THR A C 1
ATOM 1084 O O . THR A 1 138 ? -0.580 -2.894 -5.025 1.00 97.38 138 THR A O 1
ATOM 1087 N N . ARG A 1 139 ? 1.181 -1.641 -5.658 1.00 97.69 139 ARG A N 1
ATOM 1088 C CA . ARG A 1 139 ? 1.742 -2.599 -6.617 1.00 97.69 139 ARG A CA 1
ATOM 1089 C C . ARG A 1 139 ? 3.230 -2.767 -6.350 1.00 97.69 139 ARG A C 1
ATOM 1091 O O . ARG A 1 139 ? 3.937 -1.782 -6.174 1.00 97.69 139 ARG A O 1
ATOM 1098 N N . TYR A 1 140 ? 3.680 -4.012 -6.372 1.00 97.62 140 TYR A N 1
ATOM 1099 C CA . TYR A 1 140 ? 5.057 -4.421 -6.122 1.00 97.62 140 TYR A CA 1
ATOM 1100 C C . TYR A 1 140 ? 5.520 -5.206 -7.338 1.00 97.62 140 TYR A C 1
ATOM 1102 O O . TYR A 1 140 ? 4.974 -6.276 -7.587 1.00 97.62 140 TYR A O 1
ATOM 1110 N N . MET A 1 141 ? 6.447 -4.657 -8.120 1.00 96.69 141 MET A N 1
ATOM 1111 C CA . MET A 1 141 ? 6.886 -5.209 -9.408 1.00 96.69 141 MET A CA 1
ATOM 1112 C C . MET A 1 141 ? 8.338 -5.680 -9.339 1.00 96.69 141 MET A C 1
ATOM 1114 O O . MET A 1 141 ? 9.018 -5.441 -8.342 1.00 96.69 141 MET A O 1
ATOM 1118 N N . HIS A 1 142 ? 8.791 -6.361 -10.393 1.00 95.69 142 HIS A N 1
ATOM 1119 C CA . HIS A 1 142 ? 10.156 -6.879 -10.516 1.00 95.69 142 HIS A CA 1
ATOM 1120 C C . HIS A 1 142 ? 10.551 -7.761 -9.321 1.00 95.69 142 HIS A C 1
ATOM 1122 O O . HIS A 1 142 ? 11.649 -7.689 -8.774 1.00 95.69 142 HIS A O 1
ATOM 1128 N N . LEU A 1 143 ? 9.611 -8.596 -8.877 1.00 96.88 143 LEU A N 1
ATOM 1129 C CA . LEU A 1 143 ? 9.831 -9.533 -7.785 1.00 96.88 143 LEU A CA 1
ATOM 1130 C C . LEU A 1 143 ? 10.568 -10.773 -8.303 1.00 96.88 143 LEU A C 1
ATOM 1132 O O . LEU A 1 143 ? 10.419 -11.180 -9.455 1.00 96.88 143 LEU A O 1
ATOM 1136 N N . ARG A 1 144 ? 11.330 -11.422 -7.425 1.00 96.25 144 ARG A N 1
ATOM 1137 C CA . ARG A 1 144 ? 11.944 -12.729 -7.696 1.00 96.25 144 ARG A CA 1
ATOM 1138 C C . ARG A 1 144 ? 10.984 -13.867 -7.380 1.00 96.25 144 ARG A C 1
ATOM 1140 O O . ARG A 1 144 ? 10.925 -14.851 -8.109 1.00 96.25 144 ARG A O 1
ATOM 1147 N N . LYS A 1 145 ? 10.281 -13.762 -6.252 1.00 97.25 145 LYS A N 1
ATOM 1148 C CA . LYS A 1 145 ? 9.390 -14.809 -5.741 1.00 97.25 145 LYS A CA 1
ATOM 1149 C C . LYS A 1 145 ? 8.188 -14.181 -5.058 1.00 97.25 145 LYS A C 1
ATOM 1151 O O . LYS A 1 145 ? 8.350 -13.305 -4.213 1.00 97.25 145 LYS A O 1
ATOM 1156 N N . ILE A 1 146 ? 7.000 -14.662 -5.399 1.00 98.50 146 ILE A N 1
ATOM 1157 C CA . ILE A 1 146 ? 5.747 -14.289 -4.742 1.00 98.50 146 ILE A CA 1
ATOM 1158 C C . ILE A 1 146 ? 5.484 -15.279 -3.599 1.00 98.50 146 ILE A C 1
ATOM 1160 O O . ILE A 1 146 ? 5.707 -16.477 -3.764 1.00 98.50 146 ILE A O 1
ATOM 1164 N N . LEU A 1 147 ? 5.042 -14.780 -2.441 1.00 98.50 147 LEU A N 1
ATOM 1165 C CA . LEU A 1 147 ? 4.769 -15.583 -1.237 1.00 98.50 147 LEU A CA 1
ATOM 1166 C C . LEU A 1 147 ? 3.283 -15.595 -0.842 1.00 98.50 147 LEU A C 1
ATOM 1168 O O . LEU A 1 147 ? 2.920 -16.179 0.173 1.00 98.50 147 LEU A O 1
ATOM 1172 N N . VAL A 1 148 ? 2.430 -14.940 -1.629 1.00 98.62 148 VAL A N 1
ATOM 1173 C CA . VAL A 1 148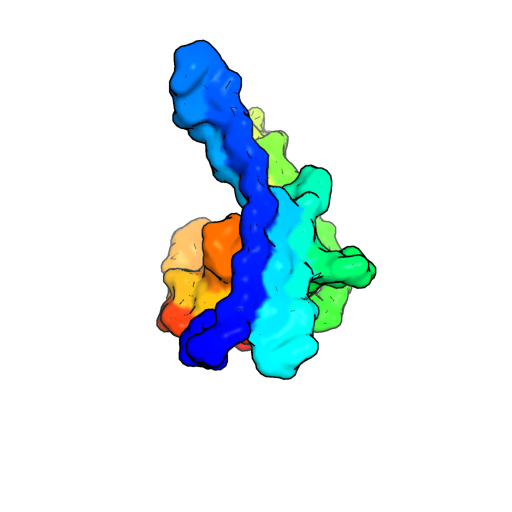 ? 0.992 -14.786 -1.372 1.00 98.62 148 VAL A CA 1
ATOM 1174 C C . VAL A 1 148 ? 0.172 -15.106 -2.618 1.00 98.62 148 VAL A C 1
ATOM 1176 O O . VAL A 1 148 ? 0.690 -15.082 -3.734 1.00 98.62 148 VAL A O 1
ATOM 1179 N N . LYS A 1 149 ? -1.122 -15.381 -2.442 1.00 98.38 149 LYS A N 1
ATOM 1180 C CA . LYS A 1 149 ? -2.054 -15.704 -3.538 1.00 98.38 149 LYS A CA 1
ATOM 1181 C C . LYS A 1 149 ? -3.227 -14.719 -3.617 1.00 98.38 149 LYS A C 1
ATOM 1183 O O . LYS A 1 149 ? -3.546 -14.094 -2.605 1.00 98.38 149 LYS A O 1
ATOM 1188 N N . PRO A 1 150 ? -3.891 -14.571 -4.781 1.00 98.56 150 PRO A N 1
ATOM 1189 C CA . PRO A 1 150 ? -5.092 -13.744 -4.886 1.00 98.56 150 PRO A CA 1
ATOM 1190 C C . PRO A 1 150 ? -6.168 -14.163 -3.868 1.00 98.56 150 PRO A C 1
ATOM 1192 O O . PRO A 1 150 ? -6.308 -15.345 -3.560 1.00 98.56 150 PRO A O 1
ATOM 1195 N N . GLY A 1 151 ? -6.892 -13.189 -3.315 1.00 97.88 151 GLY A N 1
ATOM 1196 C CA . GLY A 1 151 ? -7.891 -13.360 -2.253 1.00 97.88 151 GLY A CA 1
ATOM 1197 C C . GLY A 1 151 ? -7.316 -13.424 -0.831 1.00 97.88 151 GLY A C 1
ATOM 1198 O O . GLY A 1 151 ? -8.057 -13.284 0.142 1.00 97.88 151 GLY A O 1
ATOM 1199 N N . GLN A 1 152 ? -5.999 -13.591 -0.671 1.00 98.38 152 GLN A N 1
ATOM 1200 C CA . GLN A 1 152 ? -5.371 -13.647 0.649 1.00 98.38 152 GLN A CA 1
ATOM 1201 C C . GLN A 1 152 ? -5.442 -12.286 1.358 1.00 98.38 152 GLN A C 1
ATOM 1203 O O . GLN A 1 152 ? -5.049 -11.257 0.804 1.00 98.38 152 GLN A O 1
ATOM 1208 N N . LYS A 1 153 ? -5.907 -12.285 2.613 1.00 97.00 153 LYS A N 1
ATOM 1209 C CA . LYS A 1 153 ? -5.819 -11.119 3.502 1.00 97.00 153 LYS A CA 1
ATOM 1210 C C . LYS A 1 153 ? -4.407 -11.012 4.067 1.00 97.00 153 LYS A C 1
ATOM 1212 O O . LYS A 1 153 ? -3.837 -12.012 4.496 1.00 97.00 153 LYS A O 1
ATOM 1217 N N . VAL A 1 154 ? -3.874 -9.799 4.079 1.00 96.75 154 VAL A N 1
ATOM 1218 C CA . VAL A 1 154 ? -2.547 -9.480 4.614 1.00 96.75 154 VAL A CA 1
ATOM 1219 C C . VAL A 1 154 ? -2.649 -8.301 5.565 1.00 96.75 154 VAL A C 1
ATOM 1221 O O . VAL A 1 154 ? -3.498 -7.419 5.402 1.00 96.75 154 VAL A O 1
ATOM 1224 N N . LYS A 1 155 ? -1.783 -8.287 6.565 1.00 93.00 155 LYS A N 1
ATOM 1225 C CA . LYS A 1 155 ? -1.605 -7.178 7.492 1.00 93.00 155 LYS A CA 1
ATOM 1226 C C . LYS A 1 155 ? -0.419 -6.321 7.075 1.00 93.00 155 LYS A C 1
ATOM 1228 O O . LYS A 1 155 ? 0.487 -6.750 6.357 1.00 93.00 155 LYS A O 1
ATOM 1233 N N . ARG A 1 156 ? -0.419 -5.080 7.545 1.00 92.38 156 ARG A N 1
ATOM 1234 C CA . ARG A 1 156 ? 0.727 -4.179 7.463 1.00 92.38 156 ARG A CA 1
ATOM 1235 C C . ARG A 1 156 ? 1.971 -4.870 8.027 1.00 92.38 156 ARG A C 1
ATOM 1237 O O . ARG A 1 156 ? 1.966 -5.290 9.180 1.00 92.38 156 ARG A O 1
ATOM 1244 N N . GLY A 1 157 ? 3.039 -4.912 7.235 1.00 92.31 157 GLY A N 1
ATOM 1245 C CA . GLY A 1 157 ? 4.307 -5.546 7.599 1.00 92.31 157 GLY A CA 1
ATOM 1246 C C . GLY A 1 157 ? 4.416 -7.024 7.222 1.00 92.31 157 GLY A C 1
ATOM 1247 O O . GLY A 1 157 ? 5.513 -7.570 7.315 1.00 92.31 157 GLY A O 1
ATOM 1248 N N . ASP A 1 158 ? 3.343 -7.664 6.746 1.00 97.69 158 ASP A N 1
ATOM 1249 C CA . ASP A 1 158 ? 3.416 -9.052 6.285 1.00 97.69 158 ASP A CA 1
ATOM 1250 C C . ASP A 1 158 ? 4.366 -9.170 5.094 1.00 97.69 158 ASP A C 1
ATOM 1252 O O . ASP A 1 158 ? 4.332 -8.357 4.166 1.00 97.69 158 ASP A O 1
ATOM 1256 N N . ARG A 1 159 ? 5.196 -10.216 5.094 1.00 98.19 159 ARG A N 1
ATOM 1257 C CA . ARG A 1 159 ? 6.095 -10.521 3.980 1.00 98.19 159 ARG A CA 1
ATOM 1258 C C . ARG A 1 159 ? 5.292 -11.112 2.821 1.00 98.19 159 ARG A C 1
ATOM 1260 O O . ARG A 1 159 ? 4.751 -12.207 2.931 1.00 98.19 159 ARG A O 1
ATOM 1267 N N . ILE A 1 160 ? 5.263 -10.404 1.697 1.00 98.62 160 ILE A N 1
ATOM 1268 C CA . ILE A 1 160 ? 4.443 -10.761 0.528 1.00 98.62 160 ILE A CA 1
ATOM 1269 C C . ILE A 1 160 ? 5.258 -11.330 -0.634 1.00 98.62 160 ILE A C 1
ATOM 1271 O O . ILE A 1 160 ? 4.726 -12.053 -1.478 1.00 98.62 160 ILE A O 1
ATOM 1275 N N . ALA A 1 161 ? 6.550 -11.006 -0.695 1.00 98.00 161 ALA A N 1
ATOM 1276 C CA . ALA A 1 161 ? 7.428 -11.402 -1.786 1.00 98.00 161 ALA A CA 1
ATOM 1277 C C . ALA A 1 161 ? 8.911 -11.260 -1.413 1.00 98.00 161 ALA A C 1
ATOM 1279 O O . ALA A 1 161 ? 9.259 -10.753 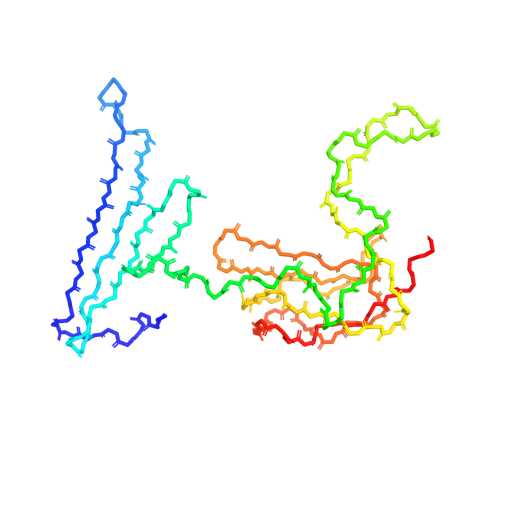-0.343 1.00 98.00 161 ALA A O 1
ATOM 1280 N N . LEU A 1 162 ? 9.775 -11.690 -2.330 1.00 97.81 162 LEU A N 1
ATOM 1281 C CA . LEU A 1 162 ? 11.209 -11.410 -2.339 1.00 97.81 162 LEU A CA 1
ATOM 1282 C C . LEU A 1 162 ? 11.553 -10.571 -3.578 1.00 97.81 162 LEU A C 1
ATOM 1284 O O . LEU A 1 162 ? 11.082 -10.891 -4.675 1.00 97.81 162 LEU A O 1
ATOM 1288 N N . SER A 1 163 ? 12.374 -9.532 -3.417 1.00 94.50 163 SER A N 1
ATOM 1289 C CA . SER A 1 163 ? 12.819 -8.664 -4.517 1.00 94.50 163 SER A CA 1
ATOM 1290 C C . SER A 1 163 ? 13.683 -9.417 -5.534 1.00 94.50 163 SER A C 1
ATOM 1292 O O . SER A 1 163 ? 14.412 -10.352 -5.178 1.00 94.50 163 SER A O 1
ATOM 1294 N N . ALA A 1 164 ? 13.619 -9.018 -6.804 1.00 86.88 164 ALA A N 1
ATOM 1295 C CA . ALA A 1 164 ? 14.687 -9.311 -7.757 1.00 86.88 164 ALA A CA 1
ATOM 1296 C C . ALA A 1 164 ? 15.730 -8.186 -7.732 1.00 86.88 164 ALA A C 1
ATOM 1298 O O . ALA A 1 164 ? 15.491 -7.123 -7.158 1.00 86.88 164 ALA A O 1
ATOM 1299 N N . SER A 1 165 ? 16.891 -8.433 -8.338 1.00 72.12 165 SER A N 1
ATOM 1300 C CA . SER A 1 165 ? 17.782 -7.333 -8.692 1.00 72.12 165 SER A CA 1
ATOM 1301 C C . SER A 1 165 ? 17.130 -6.528 -9.816 1.00 72.12 165 SER A C 1
ATOM 1303 O O . SER A 1 165 ? 16.690 -7.101 -10.814 1.00 72.12 165 SER A O 1
ATOM 1305 N N . ILE A 1 166 ? 17.040 -5.217 -9.629 1.00 60.00 166 ILE A N 1
ATOM 1306 C CA . ILE A 1 166 ? 16.797 -4.267 -10.710 1.00 60.00 166 ILE A CA 1
ATOM 1307 C C . ILE A 1 166 ? 18.166 -3.629 -10.932 1.00 60.00 166 ILE A C 1
ATOM 1309 O O . ILE A 1 166 ? 18.642 -2.906 -10.054 1.00 60.00 166 ILE A O 1
ATOM 1313 N N . THR A 1 167 ? 18.841 -4.019 -12.014 1.00 42.81 167 THR A N 1
ATOM 1314 C CA . THR A 1 167 ? 20.069 -3.354 -12.477 1.00 42.81 167 THR A CA 1
ATOM 1315 C C . THR A 1 167 ? 19.683 -2.128 -13.286 1.00 42.81 167 THR A C 1
ATOM 1317 O O . THR A 1 167 ? 18.716 -2.248 -14.073 1.00 42.81 167 THR A O 1
#

Foldseek 3Di:
DDPVPADPPKDKDWDWDWDDDPNDTDDIGTQKMWIQGPNDIWIWGQDPVRFTATPVRHGPFPAFAPAQAPDDFDFPDDFAQQDADPVPRDGDGDHDIDGQDDFFGFGWGRAWFFWQDFQADDPFGTKTWTDDPPPDIDIDGQFPFAPDDGGDTDGHGDGGGTHGGDD

Sequence (167 aa):
MDFRKLKKGDEFAVLMSREMLDGKREQSQLLGVRLRSEGKDYYAIRAEDGKFYDRNGTGLAKGFLRFPTAKQFRISSNFNPRRTNPVTGRVAPHRGVDFAMPQGTPVLSVGDGEVVVAKRSGAAGYYVAIRHGRSYTTRYMHLRKILVKPGQKVKRGDRIALSASIT

Secondary structure (DSSP, 8-state):
--GGG--TT-EEEEEEEEEEETTEEEEEEEEEEEEEETTEEEEEEE-TTS-EE-TTS-BSS-PPPSSSSSSPPPEEE--BTTPBPTTT-SB--B-S-EE---TTPEEE-SSSEEEEEEEEETTTEEEEEEEETTTEEEEEEEEEEE---TT-EE-TT-EEEEEPP--

Organism: Escherichia coli (NCBI:txid562)

InterPro domains:
  IPR011055 Duplicated hybrid motif [G3DSA:2.70.70.10] (66-166)
  IPR011055 Duplicated hybrid motif [SSF51261] (4-163)
  IPR016047 M23ase, beta-sheet core domain [PF01551] (93-164)
  IPR045834 Csd3-like, second N-terminal domain [PF19425] (1-81)
  IPR050570 Bacterial cell wall metabolism enzyme [PTHR21666] (55-163)